Protein AF-A0A7C1QSR4-F1 (afdb_monomer_lite)

Foldseek 3Di:
DPPPDDDDQAWDDDVVFIDGLNHTVVVVPPPDDPVQSVCCRVVVDGDDPPRPD

Structure (mmCIF, N/CA/C/O backbone):
data_AF-A0A7C1QSR4-F1
#
_entry.id   AF-A0A7C1QSR4-F1
#
loop_
_atom_site.group_PDB
_atom_site.id
_atom_site.type_symbol
_atom_site.label_atom_id
_atom_site.label_alt_id
_atom_site.label_comp_id
_atom_site.label_asym_id
_atom_site.label_entity_id
_atom_site.label_seq_id
_atom_site.pdbx_PDB_ins_code
_atom_site.Cartn_x
_atom_site.Cartn_y
_atom_site.Cartn_z
_atom_site.occupancy
_atom_site.B_iso_or_equiv
_atom_site.auth_seq_id
_atom_site.auth_comp_id
_atom_site.auth_asym_id
_atom_site.auth_atom_id
_atom_site.pdbx_PDB_model_num
ATOM 1 N N . MET A 1 1 ? -15.432 11.761 26.528 1.00 53.22 1 MET A N 1
ATOM 2 C CA . MET A 1 1 ? -14.111 11.429 25.956 1.00 53.22 1 MET A CA 1
ATOM 3 C C . MET A 1 1 ? -14.234 11.600 24.456 1.00 53.22 1 MET A C 1
ATOM 5 O O . MET A 1 1 ? -14.867 10.767 23.826 1.00 53.22 1 MET A O 1
ATOM 9 N N . GLY A 1 2 ? -13.788 12.742 23.923 1.00 56.12 2 GLY A N 1
ATOM 10 C CA . GLY A 1 2 ? -13.843 12.999 22.482 1.00 56.12 2 GLY A CA 1
ATOM 11 C C . GLY A 1 2 ? -13.028 11.940 21.752 1.00 56.12 2 GLY A C 1
ATOM 12 O O . GLY A 1 2 ? -11.931 11.602 22.193 1.00 56.12 2 GLY A O 1
ATOM 13 N N . GLU A 1 3 ? -13.603 11.360 20.708 1.00 62.88 3 GLU A N 1
ATOM 14 C CA . GLU A 1 3 ? -13.005 10.262 19.962 1.00 62.88 3 GLU A CA 1
ATOM 15 C C . GLU A 1 3 ? -11.656 10.709 19.378 1.00 62.88 3 GLU A C 1
ATOM 17 O O . GLU A 1 3 ? -11.601 11.473 18.418 1.00 62.88 3 GLU A O 1
ATOM 22 N N . LEU A 1 4 ? -10.554 10.238 19.966 1.00 66.94 4 LEU A N 1
ATOM 23 C CA . LEU A 1 4 ? -9.185 10.421 19.475 1.00 66.94 4 LEU A CA 1
ATOM 24 C C . LEU A 1 4 ? -8.945 9.549 18.230 1.00 66.94 4 LEU A C 1
ATOM 26 O O . LEU A 1 4 ? -8.026 8.735 18.197 1.00 66.94 4 LEU A O 1
ATOM 30 N N . HIS A 1 5 ? -9.798 9.667 17.214 1.00 71.44 5 HIS A N 1
ATOM 31 C CA . HIS A 1 5 ? -9.634 8.954 15.957 1.00 71.44 5 HIS A CA 1
ATOM 32 C C . HIS A 1 5 ? -9.252 9.954 14.867 1.00 71.44 5 HIS A C 1
ATOM 34 O O . HIS A 1 5 ? -10.048 10.753 14.379 1.00 71.44 5 HIS A O 1
ATOM 40 N N . TRP A 1 6 ? -7.980 9.933 14.485 1.00 79.69 6 TRP A N 1
ATOM 41 C CA . TRP A 1 6 ? -7.535 10.664 13.310 1.00 79.69 6 TRP A CA 1
ATOM 42 C C . TRP A 1 6 ? -8.079 9.944 12.083 1.00 79.69 6 TRP A C 1
ATOM 44 O O . TRP A 1 6 ? -7.763 8.777 11.841 1.00 79.69 6 TRP A O 1
ATOM 54 N N . LYS A 1 7 ? -8.919 10.628 11.305 1.00 80.56 7 LYS A N 1
ATOM 55 C CA . LYS A 1 7 ? -9.424 10.075 10.051 1.00 80.56 7 LYS A CA 1
ATOM 56 C C . LYS A 1 7 ? -8.254 9.900 9.083 1.00 80.56 7 LYS A C 1
ATOM 58 O O . LYS A 1 7 ? -7.626 10.875 8.682 1.00 80.56 7 LYS A O 1
ATOM 63 N N . THR A 1 8 ? -7.981 8.658 8.695 1.00 87.12 8 THR A N 1
ATOM 64 C CA . THR A 1 8 ? -6.957 8.312 7.703 1.00 87.12 8 THR A CA 1
ATOM 65 C C . THR A 1 8 ? -7.587 7.623 6.501 1.00 87.12 8 THR A C 1
ATOM 67 O O . THR A 1 8 ? -8.564 6.889 6.625 1.00 87.12 8 THR A O 1
ATOM 70 N N . ALA A 1 9 ? -7.016 7.874 5.325 1.00 87.75 9 ALA A N 1
ATOM 71 C CA . ALA A 1 9 ? -7.341 7.178 4.081 1.00 87.75 9 ALA A CA 1
ATOM 72 C C . ALA A 1 9 ? -6.151 6.349 3.560 1.00 87.75 9 ALA A C 1
ATOM 74 O O . ALA A 1 9 ? -6.170 5.899 2.417 1.00 87.75 9 ALA A O 1
ATOM 75 N N . ILE A 1 10 ? -5.092 6.195 4.367 1.00 91.06 10 ILE A N 1
ATOM 76 C CA . ILE A 1 10 ? -3.825 5.585 3.943 1.00 91.06 10 ILE A CA 1
ATOM 77 C C . ILE A 1 10 ? -3.793 4.097 4.289 1.00 91.06 10 ILE A C 1
ATOM 79 O O . ILE A 1 10 ? -3.539 3.281 3.405 1.00 91.06 10 ILE A O 1
ATOM 83 N N . THR A 1 11 ? -4.062 3.738 5.544 1.00 90.56 11 THR A N 1
ATOM 84 C CA . THR A 1 11 ? -4.006 2.356 6.032 1.00 90.56 11 THR A CA 1
ATOM 85 C C . THR A 1 11 ? -5.292 1.960 6.751 1.00 90.56 11 THR A C 1
ATOM 87 O O . THR A 1 11 ? -5.846 2.738 7.523 1.00 90.56 11 THR A O 1
ATOM 90 N N . ASP A 1 12 ? -5.752 0.733 6.503 1.00 90.88 12 ASP A N 1
ATOM 91 C CA . ASP A 1 12 ? -6.835 0.071 7.243 1.00 90.88 12 ASP A CA 1
ATOM 92 C C . ASP A 1 12 ? -6.267 -1.216 7.845 1.00 90.88 12 ASP A C 1
ATOM 94 O O . ASP A 1 12 ? -5.902 -2.143 7.117 1.00 90.88 12 ASP A O 1
ATOM 98 N N . VAL A 1 13 ? -6.126 -1.235 9.170 1.00 90.50 13 VAL A N 1
ATOM 99 C CA . VAL A 1 13 ? -5.500 -2.332 9.915 1.00 90.50 13 VAL A CA 1
ATOM 100 C C . VAL A 1 13 ? -6.581 -3.077 10.685 1.00 90.50 13 VAL A C 1
ATOM 102 O O . VAL A 1 13 ? -7.206 -2.532 11.592 1.00 90.50 13 VAL A O 1
ATOM 105 N N . LYS A 1 14 ? -6.792 -4.338 10.318 1.00 89.69 14 LYS A N 1
ATOM 106 C CA . LYS A 1 14 ? -7.742 -5.266 10.935 1.00 89.69 14 LYS A CA 1
ATOM 107 C C . LYS A 1 14 ? -7.052 -6.607 11.202 1.00 89.69 14 LYS A C 1
ATOM 109 O O . LYS A 1 14 ? -6.026 -6.903 10.582 1.00 89.69 14 LYS A O 1
ATOM 114 N N . PRO A 1 15 ? -7.602 -7.451 12.091 1.00 91.44 15 PRO A N 1
ATOM 115 C CA . PRO A 1 15 ? -7.081 -8.798 12.301 1.00 91.44 15 PRO A CA 1
ATOM 116 C C . PRO A 1 15 ? -6.969 -9.547 10.968 1.00 91.44 15 PRO A C 1
ATOM 118 O O . PRO A 1 15 ? -7.945 -9.637 10.225 1.00 91.44 15 PRO A O 1
ATOM 121 N N . ASN A 1 16 ? -5.770 -10.043 10.649 1.00 89.81 16 ASN A N 1
ATOM 122 C CA . ASN A 1 16 ? -5.444 -10.752 9.402 1.00 89.81 16 ASN A CA 1
ATOM 123 C C . ASN A 1 16 ? -5.684 -9.972 8.097 1.00 89.81 16 ASN A C 1
ATOM 125 O O . ASN A 1 16 ? -5.678 -10.567 7.021 1.00 89.81 16 ASN A O 1
ATOM 129 N N . LYS A 1 17 ? -5.894 -8.653 8.160 1.00 90.31 17 LYS A N 1
ATOM 130 C CA . LYS A 1 17 ? -6.119 -7.832 6.971 1.00 90.31 17 LYS A CA 1
ATOM 131 C C . LYS A 1 17 ? -5.512 -6.452 7.147 1.00 90.31 17 LYS A C 1
ATOM 133 O O . LYS A 1 17 ? -6.011 -5.631 7.909 1.00 90.31 17 LYS A O 1
ATOM 138 N N . ILE A 1 18 ? -4.461 -6.189 6.383 1.00 93.19 18 ILE A N 1
ATOM 139 C CA . ILE A 1 18 ? -3.831 -4.875 6.312 1.00 93.19 18 ILE A CA 1
ATOM 140 C C . ILE A 1 18 ? -4.020 -4.370 4.892 1.00 93.19 18 ILE A C 1
ATOM 142 O O . ILE A 1 18 ? -3.581 -5.020 3.946 1.00 93.19 18 ILE A O 1
ATOM 146 N N . CYS A 1 19 ? -4.686 -3.231 4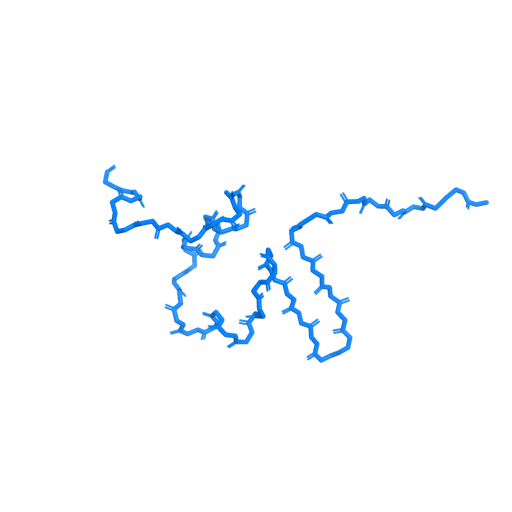.739 1.00 92.69 19 CYS A N 1
ATOM 147 C CA . CYS A 1 19 ? -4.849 -2.583 3.444 1.00 92.69 19 CYS A CA 1
ATOM 148 C C . CYS A 1 19 ? -4.094 -1.259 3.419 1.00 92.69 19 CYS A C 1
ATOM 150 O O . CYS A 1 19 ? -4.098 -0.511 4.396 1.00 92.69 19 CYS A O 1
ATOM 152 N N . LEU A 1 20 ? -3.496 -0.956 2.275 1.00 92.75 20 LEU A N 1
ATOM 153 C CA . LEU A 1 20 ? -2.796 0.282 1.985 1.00 92.75 20 LEU A CA 1
ATOM 154 C C . LEU A 1 20 ? -3.445 0.912 0.754 1.00 92.75 20 LEU A C 1
ATOM 156 O O . LEU A 1 20 ? -3.430 0.322 -0.323 1.00 92.75 20 LEU A O 1
ATOM 160 N N . ARG A 1 21 ? -4.093 2.070 0.926 1.00 91.56 21 ARG A N 1
ATOM 161 C CA . ARG A 1 21 ? -4.886 2.754 -0.118 1.00 91.56 21 ARG A CA 1
ATOM 162 C C . ARG A 1 21 ? -5.908 1.836 -0.811 1.00 91.56 21 ARG A C 1
ATOM 164 O O . ARG A 1 21 ? -6.151 1.945 -2.005 1.00 91.56 21 ARG A O 1
ATOM 171 N N . GLY A 1 22 ? -6.492 0.906 -0.053 1.00 90.38 22 GLY A N 1
ATOM 172 C CA . GLY A 1 22 ? -7.454 -0.084 -0.557 1.00 90.38 22 GLY A CA 1
ATOM 173 C C . GLY A 1 22 ? -6.832 -1.362 -1.136 1.00 90.38 22 GLY A C 1
ATOM 174 O O . GLY A 1 22 ? -7.555 -2.330 -1.357 1.00 90.38 22 GLY A O 1
ATOM 175 N N . TYR A 1 23 ? -5.510 -1.419 -1.307 1.00 91.25 23 TYR A N 1
ATOM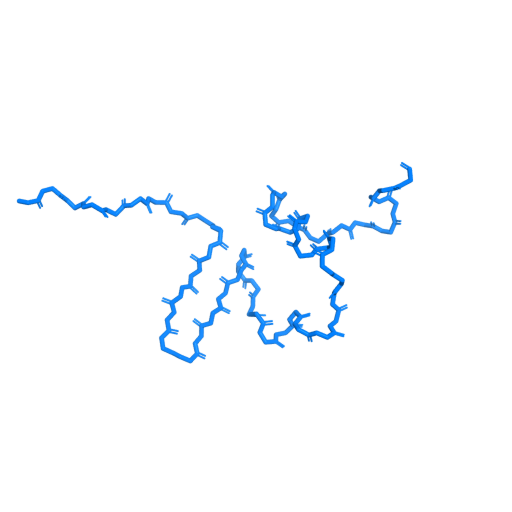 176 C CA . TYR A 1 23 ? -4.802 -2.621 -1.747 1.00 91.25 23 TYR A CA 1
ATOM 177 C C . TYR A 1 23 ? -4.418 -3.497 -0.547 1.00 91.25 23 TYR A C 1
ATOM 179 O O . TYR A 1 23 ? -3.805 -2.984 0.390 1.00 91.25 23 TYR A O 1
ATOM 187 N N . PRO A 1 24 ? -4.721 -4.807 -0.546 1.00 92.56 24 PRO A N 1
ATOM 188 C CA . PRO A 1 24 ? -4.228 -5.712 0.489 1.00 92.56 24 PRO A CA 1
ATOM 189 C C . PRO A 1 24 ? -2.697 -5.758 0.467 1.00 92.56 24 PRO A C 1
ATOM 191 O O . PRO A 1 24 ? -2.095 -5.954 -0.590 1.00 92.56 24 PRO A O 1
ATOM 194 N N . LEU A 1 25 ? -2.062 -5.573 1.624 1.00 90.94 25 LEU A N 1
ATOM 195 C CA . LEU A 1 25 ? -0.606 -5.494 1.735 1.00 90.94 25 LEU A CA 1
ATOM 196 C C . LEU A 1 25 ? 0.068 -6.786 1.251 1.00 90.94 25 LEU A C 1
ATOM 198 O O . LEU A 1 25 ? 1.077 -6.731 0.553 1.00 90.94 25 LEU A O 1
ATOM 202 N N . ASP A 1 26 ? -0.545 -7.936 1.524 1.00 91.06 26 ASP A N 1
ATOM 203 C CA . ASP A 1 26 ? -0.132 -9.255 1.033 1.00 91.06 26 ASP A CA 1
ATOM 204 C C . ASP A 1 26 ? -0.069 -9.345 -0.503 1.00 91.06 26 ASP A C 1
ATOM 206 O O . ASP A 1 26 ? 0.750 -10.083 -1.048 1.00 91.06 26 ASP A O 1
ATOM 210 N N . LYS A 1 27 ? -0.880 -8.562 -1.229 1.00 90.50 27 LYS A N 1
ATOM 211 C CA . LYS A 1 27 ? -0.828 -8.497 -2.698 1.00 90.50 27 LYS A CA 1
ATOM 212 C C . LYS A 1 27 ? 0.294 -7.606 -3.215 1.00 90.50 27 LYS A C 1
ATOM 214 O O . LYS A 1 27 ? 0.657 -7.760 -4.380 1.00 90.50 27 LYS A O 1
ATOM 219 N N . LEU A 1 28 ? 0.803 -6.692 -2.391 1.00 90.88 28 LEU A N 1
ATOM 220 C CA . LEU A 1 28 ? 1.879 -5.764 -2.739 1.00 90.88 28 LEU A CA 1
ATOM 221 C C . LEU A 1 28 ? 3.260 -6.355 -2.426 1.00 90.88 28 LEU A C 1
ATOM 223 O O . LEU A 1 28 ? 4.214 -6.122 -3.170 1.00 90.88 28 LEU A O 1
ATOM 227 N N . MET A 1 29 ? 3.367 -7.144 -1.353 1.00 88.62 29 MET A N 1
ATOM 228 C CA . MET A 1 29 ? 4.620 -7.778 -0.938 1.00 88.62 29 MET A CA 1
ATOM 229 C C . MET A 1 29 ? 5.228 -8.616 -2.071 1.00 88.62 29 MET A C 1
ATOM 231 O O . MET A 1 29 ? 4.566 -9.456 -2.676 1.00 88.62 29 MET A O 1
ATOM 235 N N . GLY A 1 30 ? 6.500 -8.353 -2.381 1.00 88.88 30 GLY A N 1
ATOM 236 C CA . GLY A 1 30 ? 7.243 -9.039 -3.444 1.00 88.88 30 GLY A CA 1
ATOM 237 C C . GLY A 1 30 ? 6.861 -8.646 -4.877 1.00 88.88 30 GLY A C 1
ATOM 238 O O . GLY A 1 30 ? 7.533 -9.085 -5.804 1.00 88.88 30 GLY A O 1
ATOM 239 N N . LYS A 1 31 ? 5.824 -7.819 -5.081 1.00 90.88 31 LYS A N 1
ATOM 240 C CA . LYS A 1 31 ? 5.406 -7.348 -6.414 1.00 90.88 31 LYS A CA 1
ATOM 241 C C . LYS A 1 31 ? 5.826 -5.921 -6.723 1.00 90.88 31 LYS A C 1
ATOM 243 O O . LYS A 1 31 ? 5.994 -5.589 -7.891 1.00 90.88 31 LYS A O 1
ATOM 248 N N . ILE A 1 32 ? 5.951 -5.084 -5.695 1.00 91.00 32 ILE A N 1
ATOM 249 C CA . ILE A 1 32 ? 6.341 -3.681 -5.842 1.00 91.00 32 ILE A CA 1
ATOM 250 C C . ILE A 1 32 ? 7.614 -3.386 -5.052 1.00 91.00 32 ILE A C 1
ATOM 252 O O . ILE A 1 32 ? 7.869 -3.989 -4.007 1.00 91.00 32 ILE A O 1
ATOM 256 N N . SER A 1 33 ? 8.415 -2.445 -5.546 1.00 91.19 33 SER A N 1
ATOM 257 C CA . SER A 1 33 ? 9.591 -1.958 -4.829 1.00 91.19 33 SER A CA 1
ATOM 258 C C . SER A 1 33 ? 9.196 -1.038 -3.671 1.00 91.19 33 SER A C 1
ATOM 260 O O . SER A 1 33 ? 8.087 -0.498 -3.618 1.00 91.19 33 SER A O 1
ATOM 262 N N . PHE A 1 34 ? 10.133 -0.804 -2.751 1.00 89.62 34 PHE A N 1
ATOM 263 C CA . PHE A 1 34 ? 9.935 0.134 -1.645 1.00 89.62 34 PHE A CA 1
ATOM 264 C C . PHE A 1 34 ? 9.532 1.535 -2.135 1.00 89.62 34 PHE A C 1
ATOM 266 O O . PHE A 1 34 ? 8.588 2.123 -1.614 1.00 89.62 34 PHE A O 1
ATOM 273 N N . ALA A 1 35 ? 10.182 2.043 -3.188 1.00 90.81 35 ALA A N 1
ATOM 274 C CA . ALA A 1 35 ? 9.857 3.350 -3.758 1.00 90.81 35 ALA A CA 1
ATOM 275 C C . ALA A 1 35 ? 8.417 3.402 -4.294 1.00 90.81 35 ALA A C 1
ATOM 277 O O . ALA A 1 35 ? 7.705 4.377 -4.062 1.00 90.81 35 ALA A O 1
ATOM 278 N N . GLN A 1 36 ? 7.953 2.328 -4.941 1.00 90.88 36 GLN A N 1
ATOM 279 C CA . GLN A 1 36 ? 6.576 2.233 -5.429 1.00 90.88 36 GLN A CA 1
ATOM 280 C C . GLN A 1 36 ? 5.563 2.172 -4.279 1.00 90.88 36 GLN A C 1
ATOM 282 O O . GLN A 1 36 ? 4.489 2.761 -4.383 1.00 90.88 36 GLN A O 1
ATOM 287 N N . ALA A 1 37 ? 5.908 1.517 -3.166 1.00 91.25 37 ALA A N 1
ATOM 288 C CA . ALA A 1 37 ? 5.072 1.497 -1.969 1.00 91.25 37 ALA A CA 1
ATOM 289 C C . ALA A 1 37 ? 4.936 2.897 -1.349 1.00 91.25 37 ALA A C 1
ATOM 291 O O . ALA A 1 37 ? 3.827 3.318 -1.023 1.00 91.25 37 ALA A O 1
ATOM 292 N N . ILE A 1 38 ? 6.037 3.650 -1.241 1.00 91.88 38 ILE A N 1
ATOM 293 C CA . ILE A 1 38 ? 6.009 5.042 -0.764 1.00 91.88 38 ILE A CA 1
ATOM 294 C C . ILE A 1 38 ? 5.207 5.935 -1.718 1.00 91.88 38 ILE A C 1
ATOM 296 O O . ILE A 1 38 ? 4.390 6.736 -1.265 1.00 91.88 38 ILE A O 1
ATOM 300 N N . TYR A 1 39 ? 5.375 5.763 -3.032 1.00 92.56 39 TYR A N 1
ATOM 301 C CA . TYR A 1 39 ? 4.584 6.486 -4.026 1.00 92.56 39 TYR A CA 1
ATOM 302 C C . TYR A 1 39 ? 3.086 6.221 -3.839 1.00 92.56 39 TYR A C 1
ATOM 304 O O . TYR A 1 39 ? 2.307 7.167 -3.749 1.00 92.56 39 TYR A O 1
ATOM 312 N N . LEU A 1 40 ? 2.691 4.956 -3.669 1.00 92.12 40 LEU A N 1
ATOM 313 C CA . LEU A 1 40 ? 1.307 4.567 -3.406 1.00 92.12 40 LEU A CA 1
ATOM 314 C C . LEU A 1 40 ? 0.769 5.202 -2.116 1.00 92.12 40 LEU A C 1
ATOM 316 O O . LEU A 1 40 ? -0.337 5.734 -2.115 1.00 92.12 40 LEU A O 1
ATOM 320 N N . VAL A 1 41 ? 1.548 5.220 -1.031 1.00 92.38 41 VAL A N 1
ATOM 321 C CA . VAL A 1 41 ? 1.159 5.885 0.228 1.00 92.38 41 VAL A CA 1
ATOM 322 C C . VAL A 1 41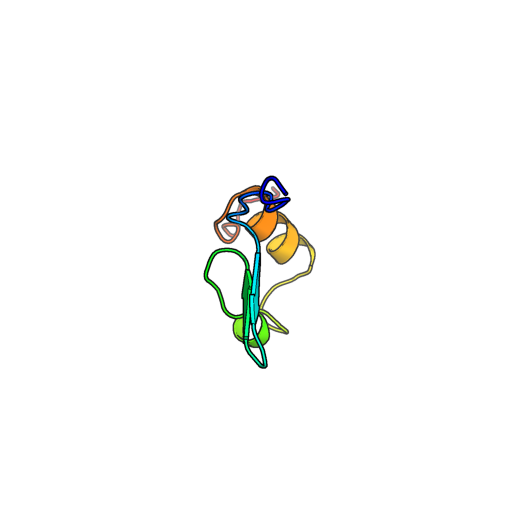 ? 0.849 7.367 0.004 1.00 92.38 41 VAL A C 1
ATOM 324 O O . VAL A 1 41 ? -0.204 7.852 0.436 1.00 92.38 41 VAL A O 1
ATOM 327 N N . LEU A 1 42 ? 1.744 8.073 -0.687 1.00 92.12 42 LEU A N 1
ATOM 328 C CA . LEU A 1 42 ? 1.672 9.520 -0.872 1.00 92.12 42 LEU A CA 1
ATOM 329 C C . LEU A 1 42 ? 0.612 9.928 -1.900 1.00 92.12 42 LEU A C 1
ATOM 331 O O . LEU A 1 42 ? -0.190 10.821 -1.632 1.00 92.12 42 LEU A O 1
ATOM 335 N N . LYS A 1 43 ? 0.593 9.270 -3.061 1.00 90.62 43 LYS A N 1
ATOM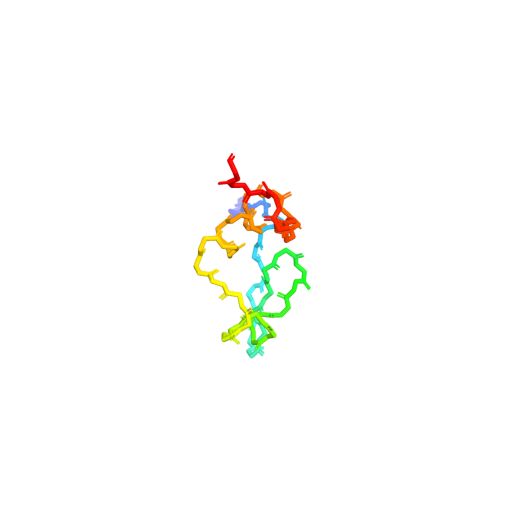 336 C CA . LYS A 1 43 ? -0.251 9.626 -4.209 1.00 90.62 43 LYS A CA 1
ATOM 337 C C . LYS A 1 43 ? -1.601 8.919 -4.214 1.00 90.62 43 LYS A C 1
ATOM 339 O O . LYS A 1 43 ? -2.566 9.474 -4.716 1.00 90.62 43 LYS A O 1
ATOM 344 N N . GLY A 1 44 ? -1.695 7.739 -3.604 1.00 90.44 44 GLY A N 1
ATOM 345 C CA . GLY A 1 44 ? -2.911 6.922 -3.607 1.00 90.44 44 GLY A CA 1
ATOM 346 C C . GLY A 1 44 ? -3.028 5.963 -4.793 1.00 90.44 44 GLY A C 1
ATOM 347 O O . GLY A 1 44 ? -3.909 5.110 -4.787 1.00 90.44 44 GLY A O 1
ATOM 348 N N . GLU A 1 45 ? -2.116 6.051 -5.758 1.00 89.31 45 GLU A N 1
ATOM 349 C CA . GLU A 1 45 ? -2.055 5.219 -6.961 1.00 89.31 45 GLU A CA 1
ATOM 350 C C . GLU A 1 45 ? -0.646 4.648 -7.162 1.00 89.31 45 GLU A C 1
ATOM 352 O O . GLU A 1 45 ? 0.328 5.175 -6.622 1.00 89.31 45 GLU A O 1
ATOM 357 N N . LEU A 1 46 ? -0.527 3.543 -7.902 1.00 87.56 46 LEU A N 1
ATOM 358 C CA . LEU A 1 46 ? 0.781 2.979 -8.237 1.00 87.56 46 LEU A CA 1
ATOM 359 C C . LEU A 1 46 ? 1.491 3.874 -9.264 1.00 87.56 46 LEU A C 1
ATOM 361 O O . LEU A 1 46 ? 0.839 4.394 -10.168 1.00 87.56 46 LEU A O 1
ATOM 365 N N . PRO A 1 47 ? 2.820 4.033 -9.163 1.00 87.31 47 PRO A N 1
ATOM 366 C CA . PRO A 1 47 ? 3.571 4.819 -10.131 1.00 87.31 47 PRO A CA 1
ATOM 367 C C . PRO A 1 47 ? 3.501 4.184 -11.521 1.00 87.31 47 PRO A C 1
ATOM 369 O O . PRO A 1 47 ? 3.585 2.962 -11.671 1.00 87.31 47 PRO A O 1
ATOM 372 N N . THR A 1 48 ? 3.403 5.025 -12.547 1.00 86.00 48 THR A N 1
ATOM 373 C CA . THR A 1 48 ? 3.623 4.611 -13.935 1.00 86.00 48 THR A CA 1
ATOM 374 C C . THR A 1 48 ? 5.118 4.342 -14.171 1.00 86.00 48 THR A C 1
ATOM 376 O O . THR A 1 48 ? 5.951 4.820 -13.400 1.00 86.00 48 THR A O 1
ATOM 379 N N . PRO A 1 49 ? 5.509 3.611 -15.234 1.00 78.25 49 PRO A N 1
ATOM 380 C CA . PRO A 1 49 ? 6.923 3.348 -15.536 1.00 78.25 49 PRO A CA 1
ATOM 381 C C . PRO A 1 49 ? 7.780 4.612 -15.712 1.00 78.25 49 PRO A C 1
ATOM 383 O O . PRO A 1 49 ? 8.999 4.542 -15.613 1.00 78.25 49 PRO A O 1
ATOM 386 N N . ASP A 1 50 ? 7.143 5.752 -15.989 1.00 77.56 50 ASP A N 1
ATOM 387 C CA . ASP A 1 50 ? 7.795 7.048 -16.190 1.00 77.56 50 ASP A CA 1
ATOM 388 C C . ASP A 1 50 ? 7.861 7.893 -14.903 1.00 77.56 50 ASP A C 1
ATOM 390 O O . ASP A 1 50 ? 8.545 8.911 -14.854 1.00 77.56 50 ASP A O 1
ATOM 394 N N . ALA A 1 51 ? 7.173 7.472 -13.835 1.00 67.81 51 ALA A N 1
ATOM 395 C CA . ALA A 1 51 ? 7.177 8.169 -12.555 1.00 67.81 51 ALA A CA 1
ATOM 396 C C . ALA A 1 51 ? 8.537 7.983 -11.859 1.00 67.81 51 ALA A C 1
ATOM 398 O O . ALA A 1 51 ? 8.731 7.062 -11.067 1.00 67.81 51 ALA A O 1
ATOM 399 N N . GLY A 1 52 ? 9.482 8.864 -12.179 1.00 61.53 52 GLY A N 1
ATOM 400 C CA . GLY A 1 52 ? 10.853 8.841 -11.669 1.00 61.53 52 GLY A C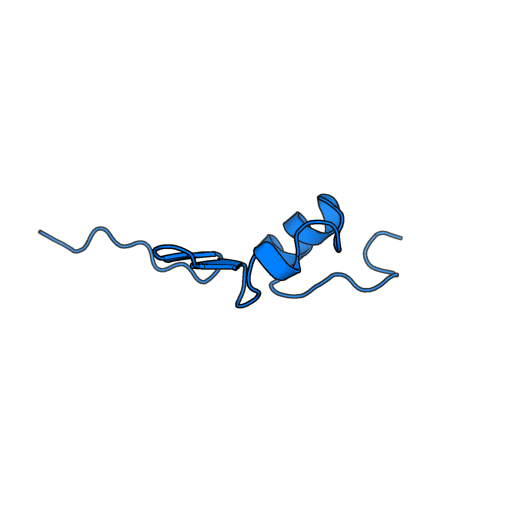A 1
ATOM 401 C C . GLY A 1 52 ? 11.944 9.011 -12.729 1.00 61.53 52 GLY A C 1
ATOM 4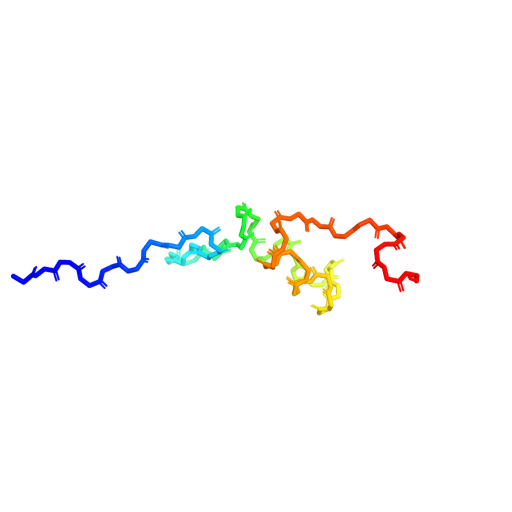02 O O . GLY A 1 52 ? 13.112 8.873 -12.368 1.00 61.53 52 GLY A O 1
ATOM 403 N N . LYS A 1 53 ? 11.591 9.278 -13.997 1.00 54.56 53 LYS A N 1
ATOM 404 C CA . LYS A 1 53 ? 12.544 9.850 -14.960 1.00 54.56 53 LYS A CA 1
ATOM 405 C C . LYS A 1 53 ? 12.986 11.254 -14.564 1.00 54.56 53 LYS A C 1
ATOM 407 O O . LYS A 1 53 ? 12.149 12.002 -14.009 1.00 54.56 53 LYS A O 1
#

pLDDT: mean 85.34, std 10.75, range [53.22, 93.19]

Secondary structure (DSSP, 8-state):
--------SSEEEETTEEEETTEEHHHHTTTS-HHHHHHHHHHSSPPPTTTT-

Sequence (53 aa):
MGELHWKTAITDVKPNKICLRGYPLDKLMGKISFAQAIYLVLKGELPTPDAGK

Radius of gyration: 13.48 Å; chains: 1; bounding box: 27×24×42 Å